Protein AF-A7ESM6-F1 (afdb_monomer_lite)

Secondary structure (DSSP, 8-state):
-HHHHHHHHHHHTTSSEEEETTEEE--HHHHHHHSHHHHHHHHHHHHTHHHHHHHHHHHHHHTTTPPPS-TTSSHHHHHHT--S-HHHHHHT-HHHHTTHHHHHHTT--SS-GGGTS-HHHHTTT--TTS-SEEEET-TTTHHHHHHHHHHTTS-----EEEE--HHHHTTSPP-TT-

InterPro domains:
  IPR029063 S-adenosyl-L-methionine-dependent methyltransferase superfamily [G3DSA:3.40.50.150] (40-178)

Foldseek 3Di:
DVVLVVQVVCCVVVCWPDPDDSDIGHDPNVVLCVDLLNVLQVLLCVVAVVLLVVQQVVLCVVVVVDDDPDQQRGSRCVSVVDSDDPPVVCVVPVVNVVSNVSPVVSPDDPDQPLVVDPLCVVCVPPDLAEASEEAAQCQLVPNVVVNCVSCVVDPRHHAHYYDDDPVSVVPHDDDPGD

Structure (mmCIF, N/CA/C/O backbone):
data_AF-A7ESM6-F1
#
_entry.id   AF-A7ESM6-F1
#
loop_
_atom_site.group_PDB
_atom_site.id
_atom_site.type_symbol
_atom_site.label_atom_id
_atom_site.label_alt_id
_atom_site.label_comp_id
_atom_site.label_asym_id
_atom_site.label_entity_id
_atom_site.label_seq_id
_atom_site.pdbx_PDB_ins_code
_atom_site.Cartn_x
_atom_site.Cartn_y
_atom_site.Cartn_z
_atom_site.occupancy
_atom_site.B_iso_or_equiv
_atom_site.auth_seq_id
_atom_site.auth_comp_id
_atom_site.auth_asym_id
_atom_site.auth_atom_id
_atom_site.pdbx_PDB_model_num
ATOM 1 N N . MET A 1 1 ? -28.970 -7.571 22.394 1.00 73.56 1 MET A N 1
ATOM 2 C CA . MET A 1 1 ? -28.951 -6.086 22.454 1.00 73.56 1 MET A CA 1
ATOM 3 C C . MET A 1 1 ? -27.766 -5.446 21.713 1.00 73.56 1 MET A C 1
ATOM 5 O O . MET A 1 1 ? -28.002 -4.501 20.973 1.00 73.56 1 MET A O 1
ATOM 9 N N . ALA A 1 2 ? -26.519 -5.924 21.863 1.00 89.81 2 ALA A N 1
ATOM 10 C CA . ALA A 1 2 ? -25.336 -5.286 21.251 1.00 89.81 2 ALA A CA 1
ATOM 11 C C . ALA A 1 2 ? -25.329 -5.292 19.706 1.00 89.81 2 ALA A C 1
ATOM 13 O O . ALA A 1 2 ? -25.166 -4.240 19.096 1.00 89.81 2 ALA A O 1
ATOM 14 N N . ILE A 1 3 ? -25.595 -6.443 19.074 1.00 93.62 3 ILE A N 1
ATOM 15 C CA . ILE A 1 3 ? -25.620 -6.576 17.603 1.00 93.62 3 ILE A CA 1
ATOM 16 C C . ILE A 1 3 ? -26.641 -5.625 16.970 1.00 93.62 3 ILE A C 1
ATOM 18 O O . ILE A 1 3 ? -26.325 -4.935 16.011 1.00 93.62 3 ILE A O 1
ATOM 22 N N . TYR A 1 4 ? -27.842 -5.521 17.544 1.00 94.69 4 TYR A N 1
ATOM 23 C CA . TYR A 1 4 ? -28.876 -4.617 17.038 1.00 94.69 4 TYR A CA 1
ATOM 24 C C . TYR A 1 4 ? -28.420 -3.151 17.021 1.00 94.69 4 TYR A C 1
ATOM 26 O O . TYR A 1 4 ? -28.650 -2.450 16.041 1.00 94.69 4 TYR A O 1
ATOM 34 N N . ARG A 1 5 ? -27.717 -2.692 18.069 1.00 95.19 5 ARG A N 1
ATOM 35 C CA . ARG A 1 5 ? -27.164 -1.328 18.126 1.00 95.19 5 ARG A CA 1
ATOM 36 C C . ARG A 1 5 ? -26.093 -1.101 17.057 1.00 95.19 5 ARG A C 1
ATOM 38 O O . ARG A 1 5 ? -26.084 -0.042 16.437 1.00 95.19 5 ARG A O 1
ATOM 45 N N . ILE A 1 6 ? -25.239 -2.098 16.814 1.00 96.62 6 ILE A N 1
ATOM 46 C CA . ILE A 1 6 ? -24.221 -2.050 15.755 1.00 96.62 6 ILE A CA 1
ATOM 47 C C . ILE A 1 6 ? -24.893 -1.974 14.381 1.00 96.62 6 ILE A C 1
ATOM 49 O O . ILE A 1 6 ? -24.595 -1.070 13.609 1.00 96.62 6 ILE A O 1
ATOM 53 N N . LEU A 1 7 ? -25.849 -2.860 14.094 1.00 97.00 7 LEU A N 1
ATOM 54 C CA . LEU A 1 7 ? -26.579 -2.863 12.824 1.00 97.00 7 LEU A CA 1
ATOM 55 C C . LEU A 1 7 ? -27.351 -1.555 12.608 1.00 97.00 7 LEU A C 1
ATOM 57 O O . LEU A 1 7 ? -27.323 -1.003 11.513 1.00 97.00 7 LEU A O 1
ATOM 61 N N . LYS A 1 8 ? -27.968 -0.998 13.658 1.00 96.56 8 LYS A N 1
ATOM 62 C CA . LYS A 1 8 ? -28.607 0.324 13.605 1.00 96.56 8 LYS A CA 1
ATOM 63 C C . LYS A 1 8 ? -27.625 1.435 13.233 1.00 96.56 8 LYS A C 1
ATOM 65 O O . LYS A 1 8 ? -27.951 2.250 12.376 1.00 96.56 8 LYS A O 1
ATOM 70 N N . HIS A 1 9 ? -26.437 1.450 13.833 1.00 96.94 9 HIS A N 1
ATOM 71 C CA . HIS A 1 9 ? -25.403 2.432 13.507 1.00 96.94 9 HIS A CA 1
ATOM 72 C C . HIS A 1 9 ? -24.863 2.263 12.076 1.00 96.94 9 HIS A C 1
ATOM 74 O O . HIS A 1 9 ? -24.716 3.239 11.336 1.00 96.94 9 HIS A O 1
ATOM 80 N N . LEU A 1 10 ? -24.614 1.021 11.652 1.00 97.31 10 LEU A N 1
ATOM 81 C CA . LEU A 1 10 ? -24.182 0.711 10.288 1.00 97.31 10 LEU A CA 1
ATOM 82 C C . LEU A 1 10 ? -25.248 1.108 9.258 1.00 97.31 10 LEU A C 1
ATOM 84 O O . LEU A 1 10 ? -24.912 1.626 8.196 1.00 97.31 10 LEU A O 1
ATOM 88 N N . ALA A 1 11 ? -26.529 0.924 9.580 1.00 97.50 11 ALA A N 1
ATOM 89 C CA . ALA A 1 11 ? -27.627 1.366 8.730 1.00 97.50 11 ALA A CA 1
ATOM 90 C C . ALA A 1 11 ? -27.709 2.899 8.652 1.00 97.50 11 ALA A C 1
ATOM 92 O O . ALA A 1 11 ? -27.843 3.441 7.558 1.00 97.50 11 ALA A O 1
ATOM 93 N N . SER A 1 12 ? -27.554 3.616 9.776 1.00 96.88 12 SER A N 1
ATOM 94 C CA . SER A 1 12 ? -27.572 5.091 9.784 1.00 96.88 12 SER A CA 1
ATOM 95 C C . SER A 1 12 ? -26.392 5.730 9.047 1.00 96.88 12 SER A C 1
ATOM 97 O O . SER A 1 12 ? -26.452 6.901 8.692 1.00 96.88 12 SER A O 1
ATOM 99 N N . THR A 1 13 ? -25.319 4.969 8.828 1.00 96.81 13 THR A N 1
ATOM 100 C CA . THR A 1 13 ? -24.112 5.391 8.098 1.00 96.81 13 THR A CA 1
ATOM 101 C C . THR A 1 13 ? -24.035 4.789 6.691 1.00 96.81 13 THR A C 1
ATOM 103 O O . THR A 1 13 ? -22.989 4.849 6.053 1.00 96.81 13 THR A O 1
ATOM 106 N N . TYR A 1 14 ? -25.138 4.214 6.190 1.00 96.62 14 TYR A N 1
ATOM 107 C CA . TYR A 1 14 ? -25.268 3.636 4.844 1.00 96.62 14 TYR A CA 1
ATOM 108 C C . TYR A 1 14 ? -24.329 2.453 4.539 1.00 96.62 14 TYR A C 1
ATOM 110 O O . TYR A 1 14 ? -24.204 2.036 3.384 1.00 96.62 14 TYR A O 1
ATOM 118 N N . ASN A 1 15 ? -23.713 1.858 5.562 1.00 96.88 15 ASN A N 1
ATOM 119 C CA . ASN A 1 15 ? -22.864 0.672 5.427 1.00 96.88 15 ASN A CA 1
ATOM 120 C C . ASN A 1 15 ? -23.674 -0.602 5.147 1.00 96.88 15 ASN A C 1
ATOM 122 O O . ASN A 1 15 ? -23.169 -1.520 4.503 1.00 96.88 15 ASN A O 1
ATOM 126 N N . ILE A 1 16 ? -24.926 -0.647 5.610 1.00 98.00 16 ILE A N 1
ATOM 127 C CA . ILE A 1 16 ? -25.936 -1.675 5.310 1.00 98.00 16 ILE A CA 1
ATOM 128 C C . ILE A 1 16 ? -27.294 -0.995 5.071 1.00 98.00 16 ILE A C 1
ATOM 130 O O . ILE A 1 16 ? -27.462 0.181 5.394 1.00 98.00 16 ILE A O 1
ATOM 134 N N . ALA A 1 17 ? -28.278 -1.713 4.531 1.00 97.69 17 ALA A N 1
ATOM 135 C CA . ALA A 1 17 ? -29.656 -1.230 4.424 1.00 97.69 17 ALA A CA 1
ATOM 136 C C . ALA A 1 17 ? -30.505 -1.744 5.596 1.00 97.69 17 ALA A C 1
ATOM 138 O O . ALA A 1 17 ? -30.408 -2.916 5.951 1.00 97.69 17 ALA A O 1
ATOM 139 N N . GLN A 1 18 ? -31.372 -0.905 6.171 1.00 96.81 18 GLN A N 1
ATOM 140 C CA . GLN A 1 18 ? -32.460 -1.363 7.040 1.00 96.81 18 GLN A CA 1
ATOM 141 C C . GLN A 1 18 ? -33.741 -1.454 6.198 1.00 96.81 18 GLN A C 1
ATOM 143 O O . GLN A 1 18 ? -34.235 -0.436 5.726 1.00 9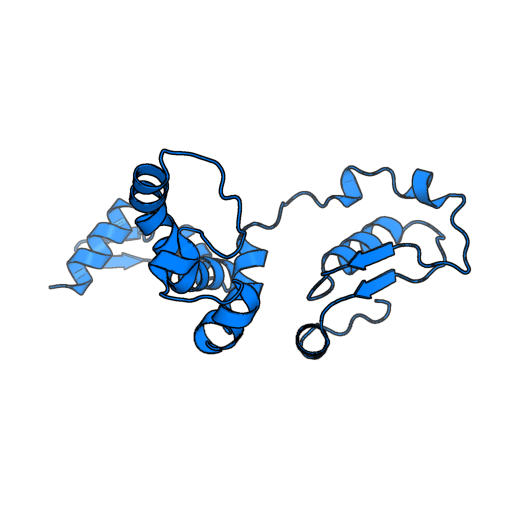6.81 18 GLN A O 1
ATOM 148 N N . VAL A 1 19 ? -34.261 -2.667 5.999 1.00 97.12 19 VAL A N 1
ATOM 149 C CA . VAL A 1 19 ? -35.406 -2.952 5.105 1.00 97.12 19 VAL A CA 1
ATOM 150 C C . VAL A 1 19 ? -36.701 -3.270 5.861 1.00 97.12 19 VAL A C 1
ATOM 152 O O . VAL A 1 19 ? -37.731 -3.535 5.254 1.00 97.12 19 VAL A O 1
ATOM 155 N N . GLY A 1 20 ? -36.658 -3.233 7.191 1.00 94.81 20 GLY A N 1
ATOM 156 C CA . GLY A 1 20 ? -37.810 -3.421 8.068 1.00 94.81 20 GLY A CA 1
ATOM 157 C C . GLY A 1 20 ? -37.442 -3.184 9.531 1.00 94.81 20 GLY A C 1
ATOM 158 O O . GLY A 1 20 ? -36.300 -2.836 9.857 1.00 94.81 20 GLY A O 1
ATOM 159 N N . GLU A 1 21 ? -38.394 -3.373 10.442 1.00 92.56 21 GLU A N 1
ATOM 160 C CA . GLU A 1 21 ? -38.112 -3.316 11.876 1.00 92.56 21 GLU A CA 1
ATOM 161 C C . GLU A 1 21 ? -37.156 -4.450 12.261 1.00 92.56 21 GLU A C 1
ATOM 163 O O . GLU A 1 21 ? -37.494 -5.623 12.172 1.00 92.56 21 GLU A O 1
ATOM 168 N N . SER A 1 22 ? -35.929 -4.103 12.655 1.00 92.25 22 SER A N 1
ATOM 169 C CA . SER A 1 22 ? -34.864 -5.077 12.942 1.00 92.25 22 SER A CA 1
ATOM 170 C C . SER A 1 22 ? -34.476 -6.001 11.775 1.00 92.25 22 SER A C 1
ATOM 172 O O . SER A 1 22 ? -33.790 -6.996 11.999 1.00 92.25 22 SER A O 1
ATOM 174 N N . ILE A 1 23 ? -34.843 -5.656 10.535 1.00 97.06 23 ILE A N 1
ATOM 175 C CA . ILE A 1 23 ? -34.457 -6.393 9.324 1.00 97.06 23 ILE A CA 1
ATOM 176 C C . ILE A 1 23 ? -33.443 -5.559 8.543 1.00 97.06 23 ILE A C 1
ATOM 178 O O . ILE A 1 23 ? -33.698 -4.398 8.210 1.00 97.06 23 ILE A O 1
ATOM 182 N N . PHE A 1 24 ? -32.297 -6.163 8.236 1.00 97.81 24 PHE A N 1
ATOM 183 C CA . PHE A 1 24 ? -31.187 -5.516 7.546 1.00 97.81 24 PHE A CA 1
ATOM 184 C C . PHE A 1 24 ? -30.749 -6.336 6.331 1.00 97.81 24 PHE A C 1
ATOM 186 O O . PHE A 1 24 ? -30.843 -7.561 6.343 1.00 97.81 24 PHE A O 1
ATOM 193 N N . ALA A 1 25 ? -30.253 -5.662 5.297 1.00 98.00 25 ALA A N 1
ATOM 194 C CA . ALA A 1 25 ? -29.783 -6.270 4.059 1.00 98.00 25 ALA A CA 1
ATOM 195 C C . ALA A 1 25 ? -28.441 -5.669 3.620 1.00 98.00 25 ALA A C 1
ATOM 197 O O . ALA A 1 25 ? -28.123 -4.517 3.934 1.00 98.00 25 ALA A O 1
ATOM 198 N N . ALA A 1 26 ? -27.659 -6.449 2.873 1.00 97.88 26 ALA A N 1
ATOM 199 C CA . ALA A 1 26 ? -26.451 -5.955 2.225 1.00 97.88 26 ALA A CA 1
ATOM 200 C C . ALA A 1 26 ? -26.805 -4.934 1.132 1.00 97.88 26 ALA A C 1
ATOM 202 O O . ALA A 1 26 ? -27.811 -5.065 0.435 1.00 97.88 26 ALA A O 1
ATOM 203 N N . ASN A 1 27 ? -25.963 -3.918 0.982 1.00 97.25 27 ASN A N 1
ATOM 204 C CA . ASN A 1 27 ? -26.045 -2.931 -0.088 1.00 97.25 27 ASN A CA 1
ATOM 205 C C . ASN A 1 27 ? -24.691 -2.820 -0.817 1.00 97.25 27 ASN A C 1
ATOM 207 O O . ASN A 1 27 ? -23.748 -3.562 -0.531 1.00 97.25 27 ASN A O 1
ATOM 211 N N . LYS A 1 28 ? -24.575 -1.875 -1.760 1.00 97.00 28 LYS A N 1
ATOM 212 C CA . LYS A 1 28 ? -23.330 -1.643 -2.515 1.00 97.00 28 LYS A CA 1
ATOM 213 C C . LYS A 1 28 ? -22.124 -1.391 -1.600 1.00 97.00 28 LYS A C 1
ATOM 215 O O . LYS A 1 28 ? -21.068 -1.970 -1.834 1.00 97.00 28 LYS A O 1
ATOM 220 N N . THR A 1 29 ? -22.289 -0.592 -0.545 1.00 95.94 29 THR A N 1
ATOM 221 C CA . THR A 1 29 ? -21.245 -0.332 0.457 1.00 95.94 29 THR A CA 1
ATOM 222 C C . THR A 1 29 ? -20.873 -1.607 1.203 1.00 95.94 29 THR A C 1
ATOM 224 O O . THR A 1 29 ? -19.692 -1.910 1.327 1.00 95.94 29 THR A O 1
ATOM 227 N N . THR A 1 30 ? -21.853 -2.410 1.631 1.00 96.94 30 THR A N 1
ATOM 228 C CA . THR A 1 30 ? -21.591 -3.698 2.293 1.00 96.94 30 THR A CA 1
ATOM 229 C C . THR A 1 30 ? -20.728 -4.602 1.416 1.00 96.94 30 THR A C 1
ATOM 231 O O . THR A 1 30 ? -19.741 -5.156 1.891 1.00 96.94 30 THR A O 1
ATOM 234 N N . HIS A 1 31 ? -21.064 -4.723 0.129 1.00 96.56 31 HIS A N 1
ATOM 235 C CA . HIS A 1 31 ? -20.292 -5.531 -0.815 1.00 96.56 31 HIS A CA 1
ATOM 236 C C . HIS A 1 31 ? -18.890 -4.964 -1.062 1.00 96.56 31 HIS A C 1
ATOM 238 O O . HIS A 1 31 ? -17.933 -5.734 -1.118 1.00 96.56 31 HIS A O 1
ATOM 244 N N . LEU A 1 32 ? -18.743 -3.637 -1.145 1.00 92.94 32 LEU A N 1
ATOM 245 C CA . LEU A 1 32 ? -17.437 -2.987 -1.252 1.00 92.94 32 LEU A CA 1
ATOM 246 C C . LEU A 1 32 ? -16.561 -3.290 -0.029 1.00 92.94 32 LEU A C 1
ATOM 248 O O . LEU A 1 32 ? -15.420 -3.717 -0.191 1.00 92.94 32 LEU A O 1
ATOM 252 N N . LEU A 1 33 ? -17.093 -3.131 1.185 1.00 93.62 33 LEU A N 1
ATOM 253 C CA . LEU A 1 33 ? -16.359 -3.403 2.424 1.00 93.62 33 LEU A CA 1
ATOM 254 C C . LEU A 1 33 ? -16.046 -4.893 2.612 1.00 93.62 33 LEU A C 1
ATOM 256 O O . LEU A 1 33 ? -15.015 -5.234 3.185 1.00 93.62 33 LEU A O 1
ATOM 260 N N . ALA A 1 34 ? -16.913 -5.777 2.113 1.00 94.94 34 ALA A N 1
ATOM 261 C CA . ALA A 1 34 ? -16.709 -7.224 2.141 1.00 94.94 34 ALA A CA 1
ATOM 262 C C . ALA A 1 34 ? -15.753 -7.733 1.045 1.00 94.94 34 ALA A C 1
ATOM 264 O O . ALA A 1 34 ? -15.303 -8.878 1.121 1.00 94.94 34 ALA A O 1
ATOM 265 N N . SER A 1 35 ? -15.437 -6.914 0.036 1.00 95.06 35 SER A N 1
ATOM 266 C CA . SER A 1 35 ? -14.448 -7.266 -0.987 1.00 95.06 35 SER A CA 1
ATOM 267 C C . SER A 1 35 ? -13.056 -7.471 -0.364 1.00 95.06 35 SER A C 1
ATOM 269 O O . SER A 1 35 ? -12.769 -6.895 0.691 1.00 95.06 35 SER A O 1
ATOM 271 N N . PRO A 1 36 ? -12.150 -8.240 -1.002 1.00 93.31 36 PRO A N 1
ATOM 272 C CA . PRO A 1 36 ? -10.780 -8.396 -0.513 1.00 93.31 36 PRO A CA 1
ATOM 273 C C . PRO A 1 36 ? -10.078 -7.055 -0.268 1.00 93.31 36 PRO A C 1
ATOM 275 O O . PRO A 1 36 ? -9.445 -6.881 0.770 1.00 93.31 36 PRO A O 1
ATOM 278 N N . ALA A 1 37 ? -10.258 -6.093 -1.178 1.00 91.88 37 ALA A N 1
ATOM 279 C CA . ALA A 1 37 ? -9.679 -4.761 -1.067 1.00 91.88 37 ALA A CA 1
ATOM 280 C C . ALA A 1 37 ? -10.254 -3.973 0.121 1.00 91.88 37 ALA A C 1
ATOM 282 O O . ALA A 1 37 ? -9.505 -3.442 0.940 1.00 91.88 37 ALA A O 1
ATOM 283 N N . GLY A 1 38 ? -11.584 -3.961 0.271 1.00 94.56 38 GLY A N 1
ATOM 284 C CA . GLY A 1 38 ? -12.263 -3.286 1.381 1.00 94.56 38 GLY A CA 1
ATOM 285 C C . GLY A 1 38 ? -11.883 -3.867 2.744 1.00 94.56 38 GLY A C 1
ATOM 286 O O . GLY A 1 38 ? -11.491 -3.125 3.650 1.00 94.56 38 GLY A O 1
ATOM 287 N N . LYS A 1 39 ? -11.909 -5.200 2.869 1.00 94.44 39 LYS A N 1
ATOM 288 C CA . LYS A 1 39 ? 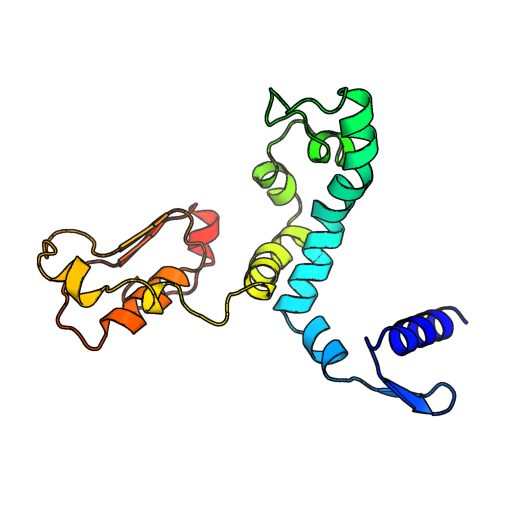-11.474 -5.904 4.081 1.00 94.44 39 LYS A CA 1
ATOM 289 C C . LYS A 1 39 ? -10.000 -5.638 4.371 1.00 94.44 39 LYS A C 1
ATOM 291 O O . LYS A 1 39 ? -9.657 -5.367 5.518 1.00 94.44 39 LYS A O 1
ATOM 296 N N . GLY A 1 40 ? -9.149 -5.694 3.347 1.00 94.31 40 GLY A N 1
ATOM 297 C CA . GLY A 1 40 ? -7.729 -5.369 3.438 1.00 94.31 40 GLY A CA 1
ATOM 298 C C . GLY A 1 40 ? -7.498 -3.985 4.021 1.00 94.31 40 GLY A C 1
ATOM 299 O O . GLY A 1 40 ? -6.813 -3.855 5.028 1.00 94.31 40 GLY A O 1
ATOM 300 N N . ASN A 1 41 ? -8.137 -2.968 3.444 1.00 93.38 41 ASN A N 1
ATOM 301 C CA . ASN A 1 41 ? -8.000 -1.582 3.880 1.00 93.38 41 ASN A CA 1
ATOM 302 C C . ASN A 1 41 ? -8.454 -1.366 5.331 1.00 93.38 41 ASN A C 1
ATOM 304 O O . ASN A 1 41 ? -7.724 -0.764 6.117 1.00 93.38 41 ASN A O 1
ATOM 308 N N . ILE A 1 42 ? -9.618 -1.906 5.718 1.00 93.94 42 ILE A N 1
ATOM 309 C CA . ILE A 1 42 ? -10.112 -1.795 7.100 1.00 93.94 42 ILE A CA 1
ATOM 310 C C . ILE A 1 42 ? -9.165 -2.502 8.070 1.00 93.94 42 ILE A C 1
ATOM 312 O O . ILE A 1 42 ? -8.744 -1.907 9.060 1.00 93.94 42 ILE A O 1
ATOM 316 N N . MET A 1 43 ? -8.838 -3.769 7.806 1.00 94.75 43 MET A N 1
ATOM 317 C CA . MET A 1 43 ? -8.062 -4.584 8.739 1.00 94.75 43 MET A CA 1
ATOM 318 C C . MET A 1 43 ? -6.616 -4.108 8.840 1.00 94.75 43 MET A C 1
ATOM 320 O O . MET A 1 43 ? -6.084 -4.031 9.945 1.00 94.75 43 MET A O 1
ATOM 324 N N . PHE A 1 44 ? -5.978 -3.768 7.721 1.00 94.31 44 PHE A N 1
ATOM 325 C CA . PHE A 1 44 ? -4.617 -3.246 7.736 1.00 94.31 44 PHE A CA 1
ATOM 326 C C . PHE A 1 44 ? -4.574 -1.870 8.407 1.00 94.31 44 PHE A C 1
ATOM 328 O O . PHE A 1 44 ? -3.803 -1.679 9.345 1.00 94.31 44 PHE A O 1
ATOM 335 N N . GLY A 1 45 ? -5.450 -0.940 8.007 1.00 94.06 45 GLY A N 1
ATOM 336 C CA . GLY A 1 45 ? -5.491 0.414 8.561 1.00 94.06 45 GLY A CA 1
ATOM 337 C C . GLY A 1 45 ? -5.788 0.437 10.060 1.00 94.06 45 GLY A C 1
ATOM 338 O O . GLY A 1 45 ? -5.070 1.092 10.815 1.00 94.06 45 GLY A O 1
ATOM 339 N N . PHE A 1 46 ? -6.785 -0.329 10.518 1.00 93.31 46 PHE A N 1
ATOM 340 C CA . PHE A 1 46 ? -7.144 -0.395 11.938 1.00 93.31 46 PHE A CA 1
ATOM 341 C C . PHE A 1 46 ? -6.009 -0.950 12.806 1.00 93.31 46 PHE A C 1
ATOM 343 O O . PHE A 1 46 ? -5.742 -0.409 13.876 1.00 93.31 46 PHE A O 1
ATOM 350 N N . ASN A 1 47 ? -5.317 -1.990 12.332 1.00 91.88 47 ASN A N 1
ATOM 351 C CA . ASN A 1 47 ? -4.244 -2.641 13.086 1.00 91.88 47 ASN A CA 1
ATOM 352 C C . ASN A 1 47 ? -2.872 -1.959 12.930 1.00 91.88 47 ASN A C 1
ATOM 354 O O . ASN A 1 47 ? -1.925 -2.364 13.600 1.00 91.88 47 ASN A O 1
ATOM 358 N N . THR A 1 48 ? -2.743 -0.943 12.067 1.00 92.25 48 THR A N 1
ATOM 359 C CA . THR A 1 48 ? -1.481 -0.219 11.834 1.00 92.25 48 THR A CA 1
ATOM 360 C C . THR A 1 48 ? -1.681 1.300 11.925 1.00 92.25 48 THR A C 1
ATOM 362 O O . THR A 1 48 ? -1.580 1.886 13.005 1.00 92.25 48 THR A O 1
ATOM 365 N N . LEU A 1 49 ? -2.004 1.948 10.805 1.00 89.62 49 LEU A N 1
ATOM 366 C CA . LEU A 1 49 ? -2.021 3.399 10.620 1.00 89.62 49 LEU A CA 1
ATOM 367 C C . LEU A 1 49 ? -2.934 4.126 11.612 1.00 89.62 49 LEU A C 1
ATOM 369 O O . LEU A 1 49 ? -2.547 5.161 12.147 1.00 89.62 49 LEU A O 1
ATOM 373 N N . ASN A 1 50 ? -4.115 3.582 11.914 1.00 94.50 50 ASN A N 1
ATOM 374 C CA . ASN A 1 50 ? -5.091 4.249 12.779 1.00 94.50 50 ASN A CA 1
ATOM 375 C C . ASN A 1 50 ? -4.577 4.460 14.205 1.00 94.50 50 ASN A C 1
ATOM 377 O O . ASN A 1 50 ? -4.974 5.428 14.852 1.00 94.50 50 ASN A O 1
ATOM 381 N N . LYS A 1 51 ? -3.711 3.572 14.707 1.00 91.94 51 LYS A N 1
ATOM 382 C CA . LYS A 1 51 ? -3.109 3.726 16.036 1.00 91.94 51 LYS A CA 1
ATOM 383 C C . LYS A 1 51 ? -2.097 4.873 16.035 1.00 91.94 51 LYS A C 1
ATOM 385 O O . LYS A 1 51 ? -2.148 5.735 16.903 1.00 91.94 51 LYS A O 1
ATOM 390 N N . ALA A 1 52 ? -1.246 4.929 15.009 1.00 93.81 52 ALA A N 1
ATOM 391 C CA . ALA A 1 52 ? -0.291 6.020 14.824 1.00 93.81 52 ALA A CA 1
ATOM 392 C C . ALA A 1 52 ? -0.993 7.374 14.611 1.00 93.81 52 ALA A C 1
ATOM 394 O O . ALA A 1 52 ? -0.547 8.385 15.141 1.00 93.81 52 ALA A O 1
ATOM 395 N N . LEU A 1 53 ? -2.113 7.400 13.880 1.00 96.12 53 LEU A N 1
ATOM 396 C CA . LEU A 1 53 ? -2.907 8.614 13.660 1.00 96.12 53 LEU A CA 1
ATOM 397 C C . LEU A 1 53 ? -3.586 9.125 14.935 1.00 96.12 53 LEU A C 1
ATOM 399 O O . LEU A 1 53 ? -3.717 10.334 15.095 1.00 96.12 53 LEU A O 1
ATOM 403 N N . GLN A 1 54 ? -4.007 8.232 15.834 1.00 96.62 54 GLN A N 1
ATOM 404 C CA . GLN A 1 54 ? -4.549 8.624 17.139 1.00 96.62 54 GLN A CA 1
ATOM 405 C C . GLN A 1 54 ? -3.474 9.219 18.054 1.00 96.62 54 GLN A C 1
ATOM 407 O O . GLN A 1 54 ? -3.773 10.136 18.808 1.00 96.62 54 GLN A O 1
ATOM 412 N N . GLU A 1 55 ? -2.234 8.740 17.947 1.00 95.75 55 GLU A N 1
ATOM 413 C CA . GLU A 1 55 ? -1.087 9.247 18.711 1.00 95.75 55 GLU A CA 1
ATOM 414 C C . GLU A 1 55 ? -0.508 10.553 18.138 1.00 95.75 55 GLU A C 1
ATOM 416 O O . GLU A 1 55 ? 0.121 11.347 18.838 1.00 95.75 55 GLU A O 1
ATOM 421 N N . LEU A 1 56 ? -0.718 10.795 16.842 1.00 96.19 56 LEU A N 1
ATOM 422 C CA . LEU A 1 56 ? -0.099 11.896 16.112 1.00 96.19 56 LEU A CA 1
ATOM 423 C C . LEU A 1 56 ? -0.315 13.285 16.744 1.00 96.19 56 LEU A C 1
ATOM 425 O O . LEU A 1 56 ? 0.665 14.027 16.813 1.00 96.19 56 LEU A O 1
ATOM 429 N N . PRO A 1 57 ? -1.518 13.677 17.214 1.00 97.06 57 PRO A N 1
ATOM 430 C CA . PRO A 1 57 ? -1.721 15.003 17.795 1.00 97.06 57 PRO A CA 1
ATOM 431 C C . PRO A 1 57 ? -0.868 15.254 19.043 1.00 97.06 57 PRO A C 1
ATOM 433 O O . PRO A 1 57 ? -0.235 16.307 19.145 1.00 97.06 57 PRO A O 1
ATOM 436 N N . ASP A 1 58 ? -0.810 14.286 19.960 1.00 97.12 58 ASP A N 1
ATOM 437 C CA . ASP A 1 58 ? -0.033 14.406 21.197 1.00 97.12 58 ASP A CA 1
ATOM 438 C C . ASP A 1 58 ? 1.467 14.372 20.899 1.00 97.12 58 ASP A C 1
ATOM 440 O O . ASP A 1 58 ? 2.214 15.214 21.402 1.00 97.12 58 ASP A O 1
ATOM 444 N N . PHE A 1 59 ? 1.896 13.491 19.987 1.00 95.69 59 PHE A N 1
ATOM 445 C CA . PHE A 1 59 ? 3.277 13.454 19.508 1.00 95.69 59 PHE A CA 1
ATOM 446 C C . PHE A 1 59 ? 3.715 14.801 18.908 1.00 95.69 59 PHE A C 1
ATOM 448 O O . PHE A 1 59 ? 4.778 15.319 19.251 1.00 95.69 59 PHE A O 1
ATOM 455 N N . LEU A 1 60 ? 2.908 15.408 18.030 1.00 96.44 60 LEU A N 1
ATOM 456 C CA . LEU A 1 60 ? 3.237 16.704 17.423 1.00 96.44 60 LEU A CA 1
ATOM 457 C C . LEU A 1 60 ? 3.302 17.819 18.468 1.00 96.44 60 LEU A C 1
ATOM 459 O O . LEU A 1 60 ? 4.225 18.634 18.435 1.00 96.44 60 LEU A O 1
ATOM 463 N N . LYS A 1 61 ? 2.350 17.849 19.406 1.00 97.38 61 LYS A N 1
ATOM 464 C CA . LYS A 1 61 ? 2.306 18.848 20.478 1.00 97.38 61 LYS A CA 1
ATOM 465 C C . LYS A 1 61 ? 3.552 18.791 21.361 1.00 97.38 61 LYS A C 1
ATOM 467 O O . LYS A 1 61 ? 4.129 19.837 21.652 1.00 97.38 61 LYS A O 1
ATOM 472 N N . GLU A 1 62 ? 3.978 17.595 21.761 1.00 95.38 62 GLU A N 1
ATOM 473 C CA . GLU A 1 62 ? 5.175 17.385 22.589 1.00 95.38 62 GLU A CA 1
ATOM 474 C C . GLU A 1 62 ? 6.464 17.783 21.868 1.00 95.38 62 GLU A C 1
ATOM 476 O O . GLU A 1 62 ? 7.367 18.353 22.478 1.00 95.38 62 GLU A O 1
ATOM 481 N N . ASN A 1 63 ? 6.517 17.576 20.551 1.00 94.75 63 ASN A N 1
ATOM 482 C CA . ASN A 1 63 ? 7.659 17.949 19.717 1.00 94.75 63 ASN A CA 1
ATOM 483 C C . ASN A 1 63 ? 7.603 19.403 19.211 1.00 94.75 63 ASN A C 1
ATOM 485 O O . ASN A 1 63 ? 8.382 19.802 18.340 1.00 94.75 63 ASN A O 1
ATOM 489 N N . GLY A 1 64 ? 6.683 20.220 19.735 1.00 96.50 64 GLY A N 1
ATOM 490 C CA . GLY A 1 64 ? 6.542 21.625 19.354 1.00 96.50 64 GLY A CA 1
ATOM 491 C C . GLY A 1 64 ? 6.198 21.825 17.876 1.00 96.50 64 GLY A C 1
ATOM 492 O O . GLY A 1 64 ? 6.598 22.832 17.295 1.00 96.50 64 GLY A O 1
ATOM 493 N N . TYR A 1 65 ? 5.492 20.863 17.271 1.00 96.50 65 TYR A N 1
ATOM 494 C CA . TYR A 1 65 ? 5.083 20.846 15.862 1.00 96.50 65 TYR A CA 1
ATOM 495 C C . TYR A 1 65 ? 6.244 20.985 14.869 1.00 96.50 65 TYR A C 1
ATOM 497 O O . TYR A 1 65 ? 6.065 21.469 13.750 1.00 96.50 65 TYR A O 1
ATOM 505 N N . LYS A 1 66 ? 7.447 20.574 15.272 1.00 94.56 66 LYS A N 1
ATOM 506 C CA . LYS A 1 66 ? 8.612 20.545 14.390 1.00 94.56 66 LYS A CA 1
ATOM 507 C C . LYS A 1 66 ? 8.571 19.308 13.503 1.00 94.56 66 LYS A C 1
ATOM 509 O O . LYS A 1 66 ? 8.027 18.270 13.879 1.00 94.56 66 LYS A O 1
ATOM 514 N N . ASN A 1 67 ? 9.186 19.421 12.331 1.00 91.44 67 ASN A N 1
ATOM 515 C CA . ASN A 1 67 ? 9.427 18.255 11.493 1.00 91.44 67 ASN A CA 1
ATOM 516 C C . ASN A 1 67 ? 10.352 17.277 12.237 1.00 91.44 67 ASN A C 1
ATOM 518 O O . ASN A 1 67 ? 11.320 17.731 12.852 1.00 91.44 67 ASN A O 1
ATOM 522 N N . PRO A 1 68 ? 10.083 15.962 12.185 1.00 87.62 68 PRO A N 1
ATOM 523 C CA . PRO A 1 68 ? 10.957 14.973 12.800 1.00 87.62 68 PRO A CA 1
ATOM 524 C C . PRO A 1 68 ? 12.320 14.957 12.096 1.00 87.62 68 PRO A C 1
ATOM 526 O O . PRO A 1 68 ? 12.391 14.921 10.868 1.00 87.62 68 PRO A O 1
ATOM 529 N N . GLU A 1 69 ? 13.399 14.963 12.878 1.00 91.69 69 GLU A N 1
ATOM 530 C CA . GLU A 1 69 ? 14.777 14.846 12.372 1.00 91.69 69 GLU A CA 1
ATOM 531 C C . GLU A 1 69 ? 15.216 13.379 12.244 1.00 91.69 69 GLU A C 1
ATOM 533 O O . GLU A 1 69 ? 16.078 13.047 11.431 1.00 91.69 69 GLU A O 1
ATOM 538 N N . ASN A 1 70 ? 14.590 12.489 13.022 1.00 92.56 70 ASN A N 1
ATOM 539 C CA . ASN A 1 70 ? 14.864 11.061 13.037 1.00 92.56 70 ASN A CA 1
ATOM 540 C C . ASN A 1 70 ? 13.655 10.282 12.478 1.00 92.56 70 ASN A C 1
ATOM 542 O O . ASN A 1 70 ? 12.571 10.340 13.063 1.00 92.56 70 ASN A O 1
ATOM 546 N N . PRO A 1 71 ? 13.803 9.505 11.386 1.00 90.69 71 PRO A N 1
ATOM 547 C CA . PRO A 1 71 ? 12.711 8.694 10.843 1.00 90.69 71 PRO A CA 1
ATOM 548 C C . PRO A 1 71 ? 12.243 7.575 11.790 1.00 90.69 71 PRO A C 1
ATOM 550 O O . PRO A 1 71 ? 11.185 6.993 11.548 1.00 90.69 71 PRO A O 1
ATOM 553 N N . LEU A 1 72 ? 13.007 7.280 12.850 1.00 94.69 72 LEU A N 1
ATOM 554 C CA . LEU A 1 72 ? 12.664 6.333 13.916 1.00 94.69 72 LEU A CA 1
ATOM 555 C C . LEU A 1 72 ? 11.996 6.986 15.139 1.00 94.69 72 LEU A C 1
ATOM 557 O O . LEU A 1 72 ? 11.751 6.325 16.145 1.00 94.69 72 LEU A O 1
ATOM 561 N N . GLU A 1 73 ? 11.687 8.280 15.069 1.00 93.50 73 GLU A N 1
ATOM 562 C CA . GLU A 1 73 ? 10.986 9.016 16.122 1.00 93.50 73 GLU A CA 1
ATOM 563 C C . GLU A 1 73 ? 9.757 9.685 15.518 1.00 93.50 73 GLU A C 1
ATOM 565 O O . GLU A 1 73 ? 9.766 10.832 15.077 1.00 93.50 73 GLU A O 1
ATOM 570 N N . THR A 1 74 ? 8.675 8.916 15.447 1.00 94.44 74 THR A N 1
ATOM 571 C CA . THR A 1 74 ? 7.395 9.368 14.894 1.00 94.44 74 THR A CA 1
ATOM 572 C C . THR A 1 74 ? 6.246 8.873 15.764 1.00 94.44 74 THR A C 1
ATOM 574 O O . THR A 1 74 ? 6.424 7.993 16.609 1.00 94.44 74 THR A O 1
ATOM 577 N N . ALA A 1 75 ? 5.034 9.367 15.507 1.00 95.44 75 ALA A N 1
ATOM 578 C CA . ALA A 1 75 ? 3.828 8.893 16.182 1.00 95.44 75 ALA A CA 1
ATOM 579 C C . ALA A 1 75 ? 3.614 7.371 16.063 1.00 95.44 75 ALA A C 1
ATOM 581 O O . ALA A 1 75 ? 3.037 6.766 16.959 1.00 95.44 75 ALA A O 1
ATOM 582 N N . PHE A 1 76 ? 4.117 6.727 15.001 1.00 95.62 76 PHE A N 1
ATOM 583 C CA . PHE A 1 76 ? 4.102 5.265 14.885 1.00 95.62 76 PHE A CA 1
ATOM 584 C C . PHE A 1 76 ? 4.933 4.595 15.986 1.00 95.62 76 PHE A C 1
ATOM 586 O O . PHE A 1 76 ? 4.439 3.699 16.665 1.00 95.62 76 PHE A O 1
ATOM 593 N N . HIS A 1 77 ? 6.163 5.060 16.198 1.00 95.69 77 HIS A N 1
ATOM 594 C CA . HIS A 1 77 ? 7.081 4.494 17.187 1.00 95.69 77 HIS A CA 1
ATOM 595 C C . HIS A 1 77 ? 6.518 4.625 18.600 1.00 95.69 77 HIS A C 1
ATOM 597 O O . HIS A 1 77 ? 6.556 3.669 19.369 1.00 95.69 77 HIS A O 1
ATOM 603 N N . ARG A 1 78 ? 5.899 5.774 18.904 1.00 94.12 78 ARG A N 1
ATOM 604 C CA . ARG A 1 78 ? 5.195 5.992 20.171 1.00 94.12 78 ARG A CA 1
ATOM 605 C C . ARG A 1 78 ?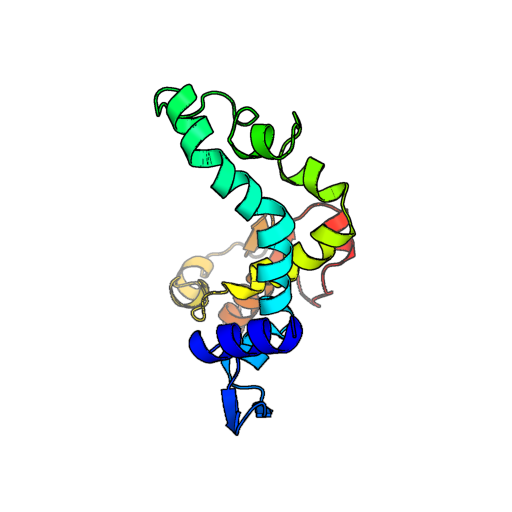 3.960 5.102 20.305 1.00 94.12 78 ARG A C 1
ATOM 607 O O . ARG A 1 78 ? 3.794 4.440 21.322 1.00 94.12 78 ARG A O 1
ATOM 614 N N . ALA A 1 79 ? 3.125 5.039 19.270 1.00 95.62 79 ALA A N 1
ATOM 615 C CA . ALA A 1 79 ? 1.900 4.248 19.292 1.00 95.62 79 ALA A CA 1
ATOM 616 C C . ALA A 1 79 ? 2.173 2.750 19.482 1.00 95.62 79 ALA A C 1
ATOM 618 O O . ALA A 1 79 ? 1.387 2.055 20.125 1.00 95.62 79 ALA A O 1
ATOM 619 N N . PHE A 1 80 ? 3.250 2.226 18.902 1.00 95.19 80 PHE A N 1
ATOM 620 C CA . PHE A 1 80 ? 3.573 0.798 18.908 1.00 95.19 80 PHE A CA 1
ATOM 621 C C . PHE A 1 80 ? 4.685 0.406 19.883 1.00 95.19 80 PHE A C 1
ATOM 623 O O . PHE A 1 80 ? 5.000 -0.779 19.954 1.00 95.19 80 PHE A O 1
ATOM 630 N N . ASP A 1 81 ? 5.224 1.370 20.636 1.00 95.06 81 ASP A N 1
ATOM 631 C CA . ASP A 1 81 ? 6.361 1.195 21.547 1.00 95.06 81 ASP A CA 1
ATOM 632 C C . ASP A 1 81 ? 7.503 0.404 20.889 1.00 95.06 81 ASP A C 1
ATOM 634 O O . ASP A 1 81 ? 7.896 -0.682 21.313 1.00 95.06 81 ASP A O 1
ATOM 638 N N . THR A 1 82 ? 7.980 0.923 19.756 1.00 95.62 82 THR A N 1
ATOM 639 C CA . THR A 1 82 ? 8.980 0.254 18.918 1.00 95.62 82 THR A CA 1
ATOM 640 C C . THR A 1 82 ? 10.074 1.211 18.468 1.00 95.62 82 THR A C 1
ATOM 642 O O . THR A 1 82 ? 9.858 2.415 18.349 1.00 95.62 82 THR A O 1
ATOM 645 N N . LYS A 1 83 ? 11.257 0.655 18.194 1.00 95.44 83 LYS A N 1
ATOM 646 C CA . LYS A 1 83 ? 12.411 1.354 17.598 1.00 95.44 83 LYS A CA 1
ATOM 647 C C . LYS A 1 83 ? 12.722 0.874 16.180 1.00 95.44 83 LYS A C 1
ATOM 649 O O . LYS A 1 83 ? 13.742 1.250 15.608 1.00 95.44 83 LYS A O 1
ATOM 654 N N . GLU A 1 84 ? 11.885 -0.001 15.637 1.00 95.88 84 GLU A N 1
ATOM 655 C CA . GLU A 1 84 ? 12.048 -0.543 14.296 1.00 95.88 84 GLU A CA 1
ATOM 656 C C . GLU A 1 84 ? 11.369 0.338 13.252 1.00 95.88 84 GLU A C 1
ATOM 658 O O . GLU A 1 84 ? 10.328 0.942 13.505 1.00 95.88 84 GLU A O 1
ATOM 663 N N . HIS A 1 85 ? 11.907 0.326 12.032 1.00 94.56 85 HIS A N 1
ATOM 664 C CA . HIS A 1 85 ? 11.183 0.854 10.885 1.00 94.56 85 HIS A CA 1
ATOM 665 C C . HIS A 1 85 ? 9.844 0.125 10.705 1.00 94.56 85 HIS A C 1
ATOM 667 O O . HIS A 1 85 ? 9.707 -1.060 11.013 1.00 94.56 85 HIS A O 1
ATOM 673 N N . PHE A 1 86 ? 8.874 0.836 10.125 1.00 93.19 86 PHE A N 1
ATOM 674 C CA . PHE A 1 86 ? 7.504 0.357 9.948 1.00 93.19 86 PHE A CA 1
ATOM 675 C C . PHE A 1 86 ? 7.420 -1.052 9.347 1.00 93.19 86 PHE A C 1
ATOM 677 O O . PHE A 1 86 ? 6.807 -1.924 9.954 1.00 93.19 86 PHE A O 1
ATOM 684 N N . PHE A 1 87 ? 8.050 -1.286 8.188 1.00 90.88 87 PHE A N 1
ATOM 685 C CA . PHE A 1 87 ? 7.957 -2.564 7.473 1.00 90.88 87 PHE A CA 1
ATOM 686 C C . PHE A 1 87 ? 8.553 -3.753 8.244 1.00 90.88 87 PHE A C 1
ATOM 688 O O . PHE A 1 87 ? 7.814 -4.720 8.435 1.00 90.88 87 PHE A O 1
ATOM 695 N N . PRO A 1 88 ? 9.808 -3.695 8.742 1.00 92.81 88 PRO A N 1
ATOM 696 C CA . PRO A 1 88 ? 10.347 -4.741 9.614 1.00 92.81 88 PRO A CA 1
ATOM 697 C C . PRO A 1 88 ? 9.444 -5.065 10.807 1.00 92.81 88 PRO A C 1
ATOM 699 O O . PRO A 1 88 ? 9.181 -6.237 11.066 1.00 92.81 88 PRO A O 1
ATOM 702 N N . TYR A 1 89 ? 8.887 -4.041 11.464 1.00 94.56 89 TYR A N 1
ATOM 703 C CA . TYR A 1 89 ? 7.993 -4.239 12.601 1.00 94.56 89 TYR A CA 1
ATOM 704 C C . TYR A 1 89 ? 6.709 -4.977 12.205 1.00 94.56 89 TYR A C 1
ATOM 706 O O . TYR A 1 89 ? 6.366 -5.996 12.802 1.00 94.56 89 TYR A O 1
ATOM 714 N N . ILE A 1 90 ? 5.989 -4.504 11.178 1.00 93.00 90 ILE A N 1
ATOM 715 C CA . ILE A 1 90 ? 4.711 -5.128 10.794 1.00 93.00 90 ILE A CA 1
ATOM 716 C C . ILE A 1 90 ? 4.895 -6.540 10.224 1.00 93.00 90 ILE A C 1
ATOM 718 O O . ILE A 1 90 ? 3.997 -7.368 10.375 1.00 93.00 90 ILE A O 1
ATOM 722 N N . GLN A 1 91 ? 6.056 -6.847 9.634 1.00 90.94 91 GLN A N 1
ATOM 723 C CA . GLN A 1 91 ? 6.388 -8.181 9.125 1.00 90.94 91 GLN A CA 1
ATOM 724 C C . GLN A 1 91 ? 6.432 -9.258 10.218 1.00 90.94 91 GLN A C 1
ATOM 726 O O . GLN A 1 91 ? 6.216 -10.432 9.915 1.00 90.94 91 GLN A O 1
ATOM 731 N N . GLN A 1 92 ? 6.610 -8.874 11.485 1.00 94.12 92 GLN A N 1
ATOM 732 C CA . GLN A 1 92 ? 6.527 -9.787 12.632 1.00 94.12 92 GLN A CA 1
ATOM 733 C C . GLN A 1 92 ? 5.090 -10.262 12.919 1.00 94.12 92 GLN A C 1
ATOM 735 O O . GLN A 1 92 ? 4.889 -11.228 13.654 1.00 94.12 92 GLN A O 1
ATOM 740 N N . PHE A 1 93 ? 4.082 -9.614 12.322 1.00 94.00 93 PHE A N 1
ATOM 741 C CA . PHE A 1 93 ? 2.662 -9.886 12.536 1.00 94.00 93 PHE A CA 1
ATOM 742 C C . PHE A 1 93 ? 2.009 -10.418 11.246 1.00 94.00 93 PHE A C 1
ATOM 744 O O . PHE A 1 93 ? 1.325 -9.670 10.535 1.00 94.00 93 PHE A O 1
ATOM 751 N N . PRO A 1 94 ? 2.164 -11.720 10.923 1.00 91.31 94 PRO A N 1
ATOM 752 C CA . PRO A 1 94 ? 1.683 -12.297 9.662 1.00 91.31 94 PRO A CA 1
ATOM 753 C C . PRO A 1 94 ? 0.167 -12.130 9.458 1.00 91.31 94 PRO A C 1
ATOM 755 O O . PRO A 1 94 ? -0.300 -11.932 8.334 1.00 91.31 94 PRO A O 1
ATOM 758 N N . ASP A 1 95 ? -0.607 -12.126 10.548 1.00 93.25 95 ASP A N 1
ATOM 759 C CA . ASP A 1 95 ? -2.055 -11.897 10.526 1.00 93.25 95 ASP A CA 1
ATOM 760 C C . ASP A 1 95 ? -2.465 -10.494 10.068 1.00 93.25 95 ASP A C 1
ATOM 762 O O . ASP A 1 95 ? -3.559 -10.336 9.514 1.00 93.25 95 ASP A O 1
ATOM 766 N N . THR A 1 96 ? -1.608 -9.496 10.283 1.00 92.69 96 THR A N 1
ATOM 767 C CA . THR A 1 96 ? -1.779 -8.133 9.768 1.00 92.69 96 THR A CA 1
ATOM 768 C C . THR A 1 96 ? -1.239 -8.045 8.345 1.00 92.69 96 THR A C 1
ATOM 770 O O . THR A 1 96 ? -1.914 -7.510 7.465 1.00 92.69 96 THR A O 1
ATOM 773 N N . MET A 1 97 ? -0.068 -8.638 8.087 1.00 91.56 97 MET A N 1
ATOM 774 C CA . MET A 1 97 ? 0.587 -8.596 6.775 1.00 91.56 97 MET A CA 1
ATOM 775 C C . MET A 1 97 ? -0.241 -9.202 5.647 1.00 91.56 97 MET A C 1
ATOM 777 O O . MET A 1 97 ? -0.226 -8.667 4.541 1.00 91.56 97 MET A O 1
ATOM 781 N N . ARG A 1 98 ? -1.037 -10.248 5.905 1.00 90.94 98 ARG A N 1
ATOM 782 C CA . ARG A 1 98 ? -1.952 -10.806 4.885 1.00 90.94 98 ARG A CA 1
ATOM 783 C C . ARG A 1 98 ? -2.962 -9.793 4.327 1.00 90.94 98 ARG A C 1
ATOM 785 O O . ARG A 1 98 ? -3.544 -10.035 3.274 1.00 90.94 98 ARG A O 1
ATOM 792 N N . TYR A 1 99 ? -3.208 -8.687 5.034 1.00 92.88 99 TYR A N 1
ATOM 793 C CA . TYR A 1 99 ? -4.105 -7.617 4.594 1.00 92.88 99 TYR A CA 1
ATOM 794 C C . TYR A 1 99 ? -3.383 -6.471 3.881 1.00 92.88 99 TYR A C 1
ATOM 796 O O . TYR A 1 99 ? -4.063 -5.643 3.274 1.00 92.88 99 TYR A O 1
ATOM 804 N N . PHE A 1 100 ? -2.045 -6.434 3.906 1.00 90.19 100 PHE A N 1
ATOM 805 C CA . PHE A 1 100 ? -1.256 -5.358 3.308 1.00 90.19 100 PHE A CA 1
ATOM 806 C C . PHE A 1 100 ? -1.538 -5.223 1.810 1.00 90.19 100 PHE A C 1
ATOM 808 O O . PHE A 1 100 ? -2.076 -4.201 1.388 1.00 90.19 100 PHE A O 1
ATOM 815 N N . TYR A 1 101 ? -1.298 -6.272 1.020 1.00 86.81 101 TYR A N 1
ATOM 816 C CA . TYR A 1 101 ? -1.520 -6.189 -0.424 1.00 86.81 101 TYR A CA 1
ATOM 817 C C . TYR A 1 101 ? -2.973 -5.858 -0.803 1.00 86.81 101 TYR A C 1
ATOM 819 O O . TYR A 1 101 ? -3.192 -4.894 -1.542 1.00 86.81 101 TYR A O 1
ATOM 827 N N . PRO A 1 102 ? -4.005 -6.550 -0.268 1.00 89.88 102 PRO A N 1
ATOM 828 C CA . PRO A 1 102 ? -5.382 -6.165 -0.548 1.00 89.88 102 PRO A CA 1
ATOM 829 C C . PRO A 1 102 ? -5.684 -4.702 -0.180 1.00 89.88 102 PRO A C 1
ATOM 831 O O . PRO A 1 102 ? -6.396 -4.036 -0.933 1.00 89.88 102 PRO A O 1
ATOM 834 N N . SER A 1 103 ? -5.101 -4.162 0.900 1.00 90.56 103 SER A N 1
ATOM 835 C CA . SER A 1 103 ? -5.266 -2.744 1.257 1.00 90.56 103 SER A CA 1
ATOM 836 C C . SER A 1 103 ? -4.735 -1.788 0.182 1.00 90.56 103 SER A C 1
ATOM 838 O O . SER A 1 103 ? -5.425 -0.830 -0.163 1.00 90.56 103 SER A O 1
ATOM 840 N N . LEU A 1 104 ? -3.587 -2.091 -0.436 1.00 85.00 104 LEU A N 1
ATOM 841 C CA . LEU A 1 104 ? -3.027 -1.285 -1.528 1.00 85.00 104 LEU A CA 1
ATOM 842 C C . LEU A 1 104 ? -3.937 -1.274 -2.762 1.00 85.00 104 LEU A C 1
ATOM 844 O O . LEU A 1 104 ? -4.022 -0.277 -3.479 1.00 85.00 104 LEU A O 1
ATOM 848 N N . THR A 1 105 ? -4.666 -2.367 -3.004 1.00 83.44 105 THR A N 1
ATOM 849 C CA . THR A 1 105 ? -5.596 -2.444 -4.140 1.00 83.44 105 THR A CA 1
ATOM 850 C C . THR A 1 105 ? -6.872 -1.621 -3.953 1.00 83.44 105 THR A C 1
ATOM 852 O O . THR A 1 105 ? -7.530 -1.312 -4.946 1.00 83.44 105 THR A O 1
ATOM 855 N N . ALA A 1 106 ? -7.210 -1.225 -2.720 1.00 82.50 106 ALA A N 1
ATOM 856 C CA . ALA A 1 106 ? -8.428 -0.468 -2.423 1.00 82.50 106 ALA A CA 1
ATOM 857 C C . ALA A 1 106 ? -8.403 0.968 -2.967 1.00 82.50 106 ALA A C 1
ATOM 859 O O . ALA A 1 106 ? -9.457 1.521 -3.274 1.00 82.50 106 ALA A O 1
ATOM 860 N N . SER A 1 107 ? -7.210 1.543 -3.122 1.00 70.31 107 SER A N 1
ATOM 861 C CA . SER A 1 107 ? -7.004 2.922 -3.579 1.00 70.31 107 SER A CA 1
ATOM 862 C C . SER A 1 107 ? -6.441 3.000 -5.001 1.00 70.31 107 SER A C 1
ATOM 864 O O . SER A 1 107 ? -5.885 4.028 -5.389 1.00 70.31 107 SER A O 1
ATOM 866 N N . LYS A 1 108 ? -6.545 1.921 -5.792 1.00 75.88 108 LYS A N 1
ATOM 867 C CA . LYS A 1 108 ? -6.064 1.933 -7.178 1.00 75.88 108 LYS A CA 1
ATOM 868 C C . LYS A 1 108 ? -6.814 2.988 -7.990 1.00 75.88 108 LYS A C 1
ATOM 870 O O . LYS A 1 108 ? -8.041 2.968 -8.070 1.00 75.88 108 LYS A O 1
ATOM 875 N N . SER A 1 109 ? -6.052 3.882 -8.619 1.00 78.62 109 SER A N 1
ATOM 876 C CA . SER A 1 109 ? -6.590 4.828 -9.594 1.00 78.62 109 SER A CA 1
ATOM 877 C C . SER A 1 109 ? -7.310 4.060 -10.709 1.00 78.62 109 SER A C 1
ATOM 879 O O . SER A 1 109 ? -6.741 3.100 -11.240 1.00 78.62 109 SER A O 1
ATOM 881 N N . PRO A 1 110 ? -8.524 4.478 -11.109 1.00 78.75 110 PRO A N 1
ATOM 882 C CA . PRO A 1 110 ? -9.192 3.903 -12.273 1.00 78.75 110 PRO A CA 1
ATOM 883 C C . PRO A 1 110 ? -8.484 4.276 -13.584 1.00 78.75 110 PRO A C 1
ATOM 885 O O . PRO A 1 110 ? -8.715 3.639 -14.607 1.00 78.75 110 PRO A O 1
ATOM 888 N N . VAL A 1 111 ? -7.627 5.302 -13.560 1.00 84.94 111 VAL A N 1
ATOM 889 C CA . VAL A 1 111 ? -6.830 5.747 -14.704 1.00 84.94 111 VAL A CA 1
ATOM 890 C C . VAL A 1 111 ? -5.413 5.187 -14.559 1.00 84.94 111 VAL A C 1
ATOM 892 O O . VAL A 1 111 ? -4.736 5.532 -13.581 1.00 84.94 111 VAL A O 1
ATOM 895 N N . PRO A 1 112 ? -4.946 4.334 -15.487 1.00 85.50 112 PRO A N 1
ATOM 8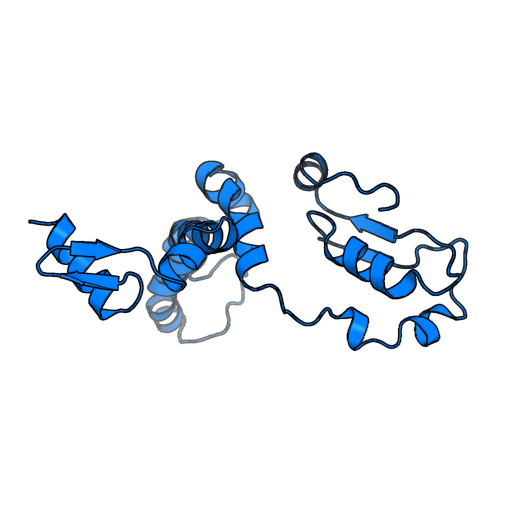96 C CA . PRO A 1 112 ? -3.571 3.858 -15.470 1.00 85.50 112 PRO A CA 1
ATOM 897 C C . PRO A 1 112 ? -2.615 5.006 -15.816 1.00 85.50 112 PRO A C 1
ATOM 899 O O . PRO A 1 112 ? -2.886 5.808 -16.704 1.00 85.50 112 PRO A O 1
ATOM 902 N N . TRP A 1 113 ? -1.457 5.078 -15.157 1.00 90.19 113 TRP A N 1
ATOM 903 C CA . TRP A 1 113 ? -0.457 6.115 -15.455 1.00 90.19 113 TRP A CA 1
ATOM 904 C C . TRP A 1 113 ? 0.039 6.050 -16.908 1.00 90.19 113 TRP A C 1
ATOM 906 O O . TRP A 1 113 ? 0.435 7.054 -17.495 1.00 90.19 113 TRP A O 1
ATOM 916 N N . THR A 1 114 ? -0.029 4.869 -17.518 1.00 92.69 114 THR A N 1
ATOM 917 C CA . THR A 1 114 ? 0.362 4.631 -18.906 1.00 92.69 114 THR A CA 1
ATOM 918 C C . THR A 1 114 ? -0.526 5.362 -19.912 1.00 92.69 114 THR A C 1
ATOM 920 O O . THR A 1 114 ? -0.075 5.607 -21.025 1.00 92.69 114 THR A O 1
ATOM 923 N N . SER A 1 115 ? -1.742 5.785 -19.536 1.00 91.12 115 SER A N 1
ATOM 924 C CA . SER A 1 115 ? -2.604 6.586 -20.416 1.00 91.12 115 SER A CA 1
ATOM 925 C C . SER A 1 115 ? -2.249 8.074 -20.443 1.00 91.12 115 SER A C 1
ATOM 927 O O . SER A 1 115 ? -2.755 8.796 -21.297 1.00 91.12 115 SER A O 1
ATOM 929 N N . VAL A 1 116 ? -1.437 8.560 -19.498 1.00 91.69 116 VAL A N 1
ATOM 930 C CA . VAL A 1 116 ? -1.028 9.977 -19.433 1.00 91.69 116 VAL A CA 1
ATOM 931 C C . VAL A 1 116 ? 0.409 10.203 -19.895 1.00 91.69 116 VAL A C 1
ATOM 933 O O . VAL A 1 116 ? 0.811 11.344 -20.113 1.00 91.69 116 VAL A O 1
ATOM 936 N N . ILE A 1 117 ? 1.184 9.130 -20.067 1.00 91.44 117 ILE A N 1
ATOM 937 C CA . ILE A 1 117 ? 2.549 9.186 -20.590 1.00 91.44 117 ILE A CA 1
ATOM 938 C C . ILE A 1 117 ? 2.533 8.729 -22.054 1.00 91.44 117 ILE A C 1
ATOM 940 O O . ILE A 1 117 ? 2.054 7.631 -22.329 1.00 91.44 117 ILE A O 1
ATOM 944 N N . PRO A 1 118 ? 3.080 9.514 -23.005 1.00 92.81 118 PRO A N 1
ATOM 945 C CA . PRO A 1 118 ? 3.135 9.133 -24.415 1.00 92.81 118 PRO A CA 1
ATOM 946 C C . PRO A 1 118 ? 4.215 8.063 -24.647 1.00 92.81 118 PRO A C 1
ATOM 948 O O . PRO A 1 118 ? 5.289 8.338 -25.184 1.00 92.81 118 PRO A O 1
ATOM 951 N N . LEU A 1 119 ? 3.944 6.829 -24.207 1.00 93.31 119 LEU A N 1
ATOM 952 C CA . LEU A 1 119 ? 4.908 5.724 -24.203 1.00 93.31 119 LEU A CA 1
ATOM 953 C C . LEU A 1 119 ? 5.486 5.445 -25.594 1.00 93.31 119 LEU A C 1
ATOM 955 O O . LEU A 1 119 ? 6.691 5.265 -25.718 1.00 93.31 119 LEU A O 1
ATOM 959 N N . ALA A 1 120 ? 4.662 5.494 -26.642 1.00 91.00 120 ALA A N 1
ATOM 960 C CA . ALA A 1 120 ? 5.115 5.254 -28.009 1.00 91.00 120 ALA A CA 1
ATOM 961 C C . ALA A 1 120 ? 6.190 6.246 -28.478 1.00 91.00 120 ALA A C 1
ATOM 963 O O . ALA A 1 120 ? 7.136 5.879 -29.169 1.00 91.00 120 ALA A O 1
ATOM 964 N N . GLU A 1 121 ? 6.062 7.514 -28.087 1.00 92.88 121 GLU A N 1
ATOM 965 C CA . GLU A 1 121 ? 7.061 8.534 -28.392 1.00 92.88 121 GLU A CA 1
ATOM 966 C C . GLU A 1 121 ? 8.326 8.319 -27.560 1.00 92.88 121 GLU A C 1
ATOM 968 O O . GLU A 1 121 ? 9.428 8.330 -28.103 1.00 92.88 121 GLU A O 1
ATOM 973 N N . LYS A 1 122 ? 8.163 8.063 -26.256 1.00 92.12 122 LYS A N 1
ATOM 974 C CA . LYS A 1 122 ? 9.280 7.871 -25.319 1.00 92.12 122 LYS A CA 1
ATOM 975 C C . LYS A 1 122 ? 10.121 6.635 -25.624 1.00 92.12 122 LYS A C 1
ATOM 977 O O . LYS A 1 122 ? 11.317 6.649 -25.357 1.00 92.12 122 LYS A O 1
ATOM 982 N N . LEU A 1 123 ? 9.505 5.588 -26.164 1.00 92.94 123 LEU A N 1
ATOM 983 C CA . LEU A 1 123 ? 10.155 4.307 -26.437 1.00 92.94 123 LEU A CA 1
ATOM 984 C C . LEU A 1 123 ? 10.595 4.151 -27.898 1.00 92.94 123 LEU A C 1
ATOM 986 O O . LEU A 1 123 ? 11.218 3.147 -28.229 1.00 92.94 123 LEU A O 1
ATOM 990 N N . ARG A 1 124 ? 10.321 5.132 -28.770 1.00 90.19 124 ARG A N 1
ATOM 991 C CA . ARG A 1 124 ? 10.647 5.073 -30.208 1.00 90.19 124 ARG A CA 1
ATOM 992 C C . ARG A 1 124 ? 12.112 4.722 -30.480 1.00 90.19 124 ARG A C 1
ATOM 994 O O . ARG A 1 124 ? 12.395 3.959 -31.396 1.00 90.19 124 ARG A O 1
ATOM 1001 N N . GLU A 1 125 ? 13.019 5.295 -29.697 1.00 89.06 125 GLU A N 1
ATOM 1002 C CA . GLU A 1 125 ? 14.472 5.119 -29.825 1.00 89.06 125 GLU A CA 1
ATOM 1003 C C . GLU A 1 125 ? 15.043 4.242 -28.700 1.00 89.06 125 GLU A C 1
ATOM 1005 O O . GLU A 1 125 ? 16.236 4.295 -28.402 1.00 89.06 125 GLU A O 1
ATOM 1010 N N . ALA A 1 126 ? 14.190 3.451 -28.037 1.00 88.94 126 ALA A N 1
ATOM 1011 C CA . ALA A 1 126 ? 14.634 2.567 -26.974 1.00 88.94 126 ALA A CA 1
ATOM 1012 C C . ALA A 1 126 ? 15.610 1.511 -27.514 1.00 88.94 126 ALA A C 1
ATOM 1014 O O . ALA A 1 126 ? 15.381 0.858 -28.533 1.00 88.94 126 ALA A O 1
ATOM 1015 N N . ASP A 1 127 ? 16.708 1.344 -26.788 1.00 88.69 127 ASP A N 1
ATOM 1016 C CA . ASP A 1 127 ? 17.724 0.334 -27.048 1.00 88.69 127 ASP A CA 1
ATOM 1017 C C . ASP A 1 127 ? 17.160 -1.061 -26.742 1.00 88.69 127 ASP A C 1
ATOM 1019 O O . ASP A 1 127 ? 16.818 -1.360 -25.596 1.00 88.69 127 ASP A O 1
ATOM 1023 N N . LYS A 1 128 ? 17.075 -1.912 -27.770 1.00 84.12 128 LYS A N 1
ATOM 1024 C CA . LYS A 1 128 ? 16.457 -3.246 -27.696 1.00 84.12 128 LYS A CA 1
ATOM 1025 C C . LYS A 1 128 ? 17.183 -4.198 -26.740 1.00 84.12 128 LYS A C 1
ATOM 1027 O O . LYS A 1 128 ? 16.568 -5.135 -26.232 1.00 84.12 128 LYS A O 1
ATOM 1032 N N . GLU A 1 129 ? 18.458 -3.938 -26.451 1.00 87.25 129 GLU A N 1
ATOM 1033 C CA . GLU A 1 129 ? 19.259 -4.738 -25.515 1.00 87.25 129 GLU A CA 1
ATOM 1034 C C . GLU A 1 129 ? 19.007 -4.348 -24.045 1.00 87.25 129 GLU A C 1
ATOM 1036 O O . GLU A 1 129 ? 19.366 -5.072 -23.102 1.00 87.25 129 GLU A O 1
ATOM 1041 N N . LYS A 1 130 ? 18.354 -3.202 -23.814 1.00 90.62 130 LYS A N 1
ATOM 1042 C CA . LYS A 1 130 ? 18.057 -2.682 -22.477 1.00 90.62 130 LYS A CA 1
ATOM 1043 C C . LYS A 1 130 ? 16.615 -2.977 -22.054 1.00 90.62 130 LYS A C 1
ATOM 1045 O O . LYS A 1 130 ? 15.733 -3.185 -22.886 1.00 90.62 130 LYS A O 1
ATOM 1050 N N . PRO A 1 131 ? 16.345 -3.034 -20.737 1.00 93.50 131 PRO A N 1
ATOM 1051 C CA . PRO A 1 131 ? 14.975 -3.089 -20.245 1.00 93.50 131 PRO A CA 1
ATOM 1052 C C . PRO A 1 131 ? 14.194 -1.835 -20.659 1.00 93.50 131 PRO A C 1
ATOM 1054 O O . PRO A 1 131 ? 14.702 -0.723 -20.531 1.00 93.50 131 PRO A O 1
ATOM 1057 N N . LEU A 1 132 ? 12.953 -2.023 -21.106 1.00 94.19 132 LEU A N 1
ATOM 1058 C CA . LEU A 1 132 ? 12.017 -0.938 -21.418 1.00 94.19 132 LEU A CA 1
ATOM 1059 C C . LEU A 1 132 ? 11.426 -0.328 -20.147 1.00 94.19 132 LEU A C 1
ATOM 1061 O O . LEU A 1 132 ? 11.135 0.865 -20.103 1.00 94.19 132 LEU A O 1
ATOM 1065 N N . PHE A 1 133 ? 11.229 -1.157 -19.122 1.00 95.06 133 PHE A N 1
ATOM 1066 C CA . PHE A 1 133 ? 10.647 -0.744 -17.855 1.00 95.06 133 PHE A CA 1
ATOM 1067 C C . PHE A 1 133 ? 11.175 -1.609 -16.712 1.00 95.06 133 PHE A C 1
ATOM 1069 O O . PHE A 1 133 ? 11.309 -2.827 -16.850 1.00 95.06 133 PHE A O 1
ATOM 1076 N N . VAL A 1 134 ? 11.475 -0.962 -15.588 1.00 96.12 134 VAL A N 1
ATOM 1077 C CA . VAL A 1 134 ? 11.878 -1.616 -14.343 1.00 96.12 134 VAL A CA 1
ATOM 1078 C C . VAL A 1 134 ? 11.017 -1.041 -13.224 1.00 96.12 134 VAL A C 1
ATOM 1080 O O . VAL A 1 134 ? 11.119 0.148 -12.923 1.00 96.12 134 VAL A O 1
ATOM 1083 N N . ASP A 1 135 ? 10.168 -1.876 -12.636 1.00 95.69 135 ASP A N 1
ATOM 1084 C CA . ASP A 1 135 ? 9.297 -1.515 -11.517 1.00 95.69 135 ASP A CA 1
ATOM 1085 C C . ASP A 1 135 ? 10.016 -1.831 -10.201 1.00 95.69 135 ASP A C 1
ATOM 1087 O O . ASP A 1 135 ? 10.109 -2.990 -9.794 1.00 95.69 135 ASP A O 1
ATOM 1091 N N . ILE A 1 136 ? 10.614 -0.811 -9.580 1.00 96.94 136 ILE A N 1
ATOM 1092 C CA . ILE A 1 136 ? 11.388 -0.948 -8.338 1.00 96.94 136 ILE A CA 1
ATOM 1093 C C . ILE A 1 136 ? 10.439 -0.829 -7.144 1.00 96.94 136 ILE A C 1
ATOM 1095 O O . ILE A 1 136 ? 9.865 0.234 -6.913 1.00 96.94 136 ILE A O 1
ATOM 1099 N N . GLY A 1 137 ? 10.316 -1.901 -6.361 1.00 92.81 137 GLY A N 1
ATOM 1100 C CA . GLY A 1 137 ? 9.248 -2.043 -5.369 1.00 92.81 137 GLY A CA 1
ATOM 1101 C C . GLY A 1 137 ? 7.902 -2.372 -6.022 1.00 92.81 137 GLY A C 1
ATOM 1102 O O . GLY A 1 137 ? 6.864 -1.903 -5.556 1.00 92.81 137 GLY A O 1
ATOM 1103 N N . GLY A 1 138 ? 7.930 -3.111 -7.138 1.00 91.50 138 GLY A N 1
ATOM 1104 C CA . GLY A 1 138 ? 6.755 -3.396 -7.966 1.00 91.50 138 GLY A CA 1
ATOM 1105 C C . GLY A 1 138 ? 5.819 -4.470 -7.408 1.00 91.50 138 GLY A C 1
ATOM 1106 O O . GLY A 1 138 ? 4.739 -4.717 -7.960 1.00 91.50 138 GLY A O 1
ATOM 1107 N N . GLU A 1 139 ? 6.195 -5.099 -6.292 1.00 89.50 139 GLU A N 1
ATOM 1108 C CA . GLU A 1 139 ? 5.383 -6.048 -5.545 1.00 89.50 139 GLU A CA 1
ATOM 1109 C C . GLU A 1 139 ? 4.854 -7.202 -6.429 1.00 89.50 139 GLU A C 1
ATOM 1111 O O . GLU A 1 139 ? 5.630 -8.017 -6.928 1.00 89.50 139 GLU A O 1
ATOM 1116 N N . HIS A 1 140 ? 3.538 -7.276 -6.668 1.00 89.44 140 HIS A N 1
ATOM 1117 C CA . HIS A 1 140 ? 2.897 -8.295 -7.516 1.00 89.44 140 HIS A CA 1
ATOM 1118 C C . HIS A 1 140 ? 2.955 -7.960 -9.030 1.00 89.44 140 HIS A C 1
ATOM 1120 O O . HIS A 1 140 ? 2.274 -8.606 -9.832 1.00 89.44 140 HIS A O 1
ATOM 1126 N N . GLY A 1 141 ? 3.725 -6.941 -9.435 1.00 90.88 141 GLY A N 1
ATOM 1127 C CA . GLY A 1 141 ? 4.004 -6.604 -10.837 1.00 90.88 141 GLY A CA 1
ATOM 1128 C C . GLY A 1 141 ? 2.856 -5.910 -11.576 1.00 90.88 141 GLY A C 1
ATOM 1129 O O . GLY A 1 141 ? 2.77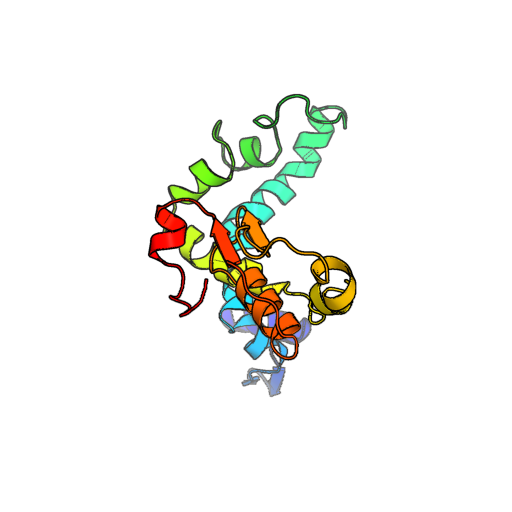6 -5.975 -12.801 1.00 90.88 141 GLY A O 1
ATOM 1130 N N . TYR A 1 142 ? 1.937 -5.250 -10.862 1.00 87.94 142 TYR A N 1
ATOM 1131 C CA . TYR A 1 142 ? 0.758 -4.636 -11.491 1.00 87.94 142 TYR A CA 1
ATOM 1132 C C . TYR A 1 142 ? 1.123 -3.494 -12.451 1.00 87.94 142 TYR A C 1
ATOM 1134 O O . TYR A 1 142 ? 0.445 -3.316 -13.463 1.00 87.94 142 TYR A O 1
ATOM 1142 N N . GLN A 1 143 ? 2.181 -2.723 -12.165 1.00 90.50 143 GLN A N 1
ATOM 1143 C CA . GLN A 1 143 ? 2.603 -1.661 -13.084 1.00 90.50 143 GLN A CA 1
ATOM 1144 C C . GLN A 1 143 ? 3.313 -2.233 -14.305 1.00 90.50 143 GLN A C 1
ATOM 1146 O O . GLN A 1 143 ? 3.115 -1.717 -15.400 1.00 90.50 143 GLN A O 1
ATOM 1151 N N . CYS A 1 144 ? 4.065 -3.325 -14.151 1.00 93.75 144 CYS A N 1
ATOM 1152 C CA . CYS A 1 144 ? 4.619 -4.062 -15.282 1.00 93.75 144 CYS A CA 1
ATOM 1153 C C . CYS A 1 144 ? 3.520 -4.589 -16.220 1.00 93.75 144 CYS A C 1
ATOM 1155 O O . CYS A 1 144 ? 3.622 -4.406 -17.432 1.00 93.75 144 CYS A O 1
ATOM 1157 N N . ASP A 1 145 ? 2.447 -5.175 -15.679 1.00 90.31 145 ASP A N 1
ATOM 1158 C CA . ASP A 1 145 ? 1.287 -5.626 -16.465 1.00 90.31 145 ASP A CA 1
ATOM 1159 C C . ASP A 1 145 ? 0.587 -4.447 -17.166 1.00 90.31 145 ASP A C 1
ATOM 1161 O O . ASP A 1 145 ? 0.327 -4.491 -18.371 1.00 90.31 145 ASP A O 1
ATOM 1165 N N . ALA A 1 146 ? 0.355 -3.344 -16.446 1.00 90.56 146 ALA A N 1
ATOM 1166 C CA . ALA A 1 146 ? -0.226 -2.132 -17.025 1.00 90.56 146 ALA A CA 1
ATOM 1167 C C . ALA A 1 146 ? 0.650 -1.529 -18.139 1.00 90.56 146 ALA A C 1
ATOM 1169 O O . ALA A 1 146 ? 0.126 -1.069 -19.155 1.00 90.56 146 ALA A O 1
ATOM 1170 N N . PHE A 1 147 ? 1.974 -1.550 -17.966 1.00 93.75 147 PHE A N 1
ATOM 1171 C CA . PHE A 1 147 ? 2.944 -1.116 -18.967 1.00 93.75 147 PHE A CA 1
ATOM 1172 C C . PHE A 1 147 ? 2.896 -2.006 -20.207 1.00 93.75 147 PHE A C 1
ATOM 1174 O O . PHE A 1 147 ? 2.713 -1.489 -21.307 1.00 93.75 147 PHE A O 1
ATOM 1181 N N . ARG A 1 148 ? 2.972 -3.334 -20.037 1.00 91.31 148 ARG A N 1
ATOM 1182 C CA . ARG A 1 148 ? 2.891 -4.308 -21.138 1.00 91.31 148 ARG A CA 1
ATOM 1183 C C . ARG A 1 148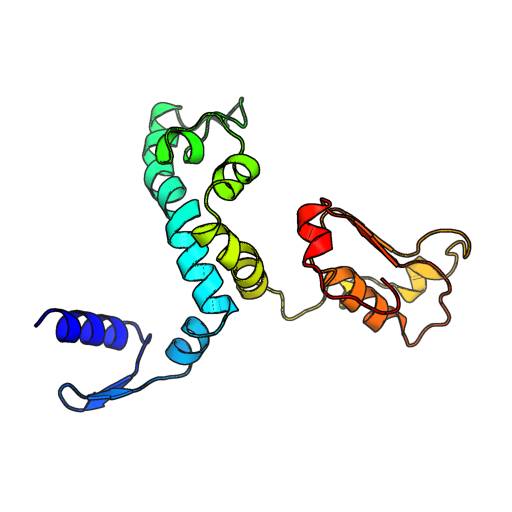 ? 1.619 -4.127 -21.959 1.00 91.31 148 ARG A C 1
ATOM 1185 O O . ARG A 1 148 ? 1.700 -4.015 -23.177 1.00 91.31 148 ARG A O 1
ATOM 1192 N N . LYS A 1 149 ? 0.462 -4.011 -21.300 1.00 90.88 149 LYS A N 1
ATOM 1193 C CA . LYS A 1 149 ? -0.824 -3.756 -21.970 1.00 90.88 149 LYS A CA 1
ATOM 1194 C C . LYS A 1 149 ? -0.820 -2.461 -22.776 1.00 90.88 149 LYS A C 1
ATOM 1196 O O . LYS A 1 149 ? -1.340 -2.439 -23.883 1.00 90.88 149 LYS A O 1
ATOM 1201 N N . ALA A 1 150 ? -0.224 -1.398 -22.242 1.00 92.38 150 ALA A N 1
ATOM 1202 C CA . ALA A 1 150 ? -0.195 -0.099 -22.909 1.00 92.38 150 ALA A CA 1
ATOM 1203 C C . ALA A 1 150 ? 0.722 -0.062 -24.139 1.00 92.38 150 ALA A C 1
ATOM 1205 O O . ALA A 1 150 ? 0.500 0.747 -25.038 1.00 92.38 150 ALA A O 1
ATOM 1206 N N . ILE A 1 151 ? 1.744 -0.922 -24.183 1.00 91.88 151 ILE A N 1
ATOM 1207 C CA . ILE A 1 151 ? 2.670 -1.002 -25.315 1.00 91.88 151 ILE A CA 1
ATOM 1208 C C . ILE A 1 151 ? 2.347 -2.133 -26.300 1.00 91.88 151 ILE A C 1
ATOM 1210 O O . ILE A 1 151 ? 3.027 -2.244 -27.311 1.00 91.88 151 ILE A O 1
ATOM 1214 N N . ALA A 1 152 ? 1.324 -2.950 -26.029 1.00 90.44 152 ALA A N 1
ATOM 1215 C CA . ALA A 1 152 ? 1.026 -4.172 -26.781 1.00 90.44 152 ALA A CA 1
ATOM 1216 C C . ALA A 1 152 ? 0.714 -3.938 -28.271 1.00 90.44 152 ALA A C 1
ATOM 1218 O O . ALA A 1 152 ? 0.935 -4.823 -29.090 1.00 90.44 152 ALA A O 1
ATOM 1219 N N . GLU A 1 153 ? 0.209 -2.755 -28.626 1.00 89.12 153 GLU A N 1
ATOM 1220 C CA . GLU A 1 153 ? -0.101 -2.383 -30.015 1.00 89.12 153 GLU A CA 1
ATOM 1221 C C . GLU A 1 153 ? 1.123 -1.868 -30.795 1.00 89.12 153 GLU A C 1
ATOM 1223 O O . GLU A 1 153 ? 1.031 -1.615 -31.996 1.00 89.12 153 GLU A O 1
ATOM 1228 N N . TYR A 1 154 ? 2.273 -1.711 -30.133 1.00 86.81 154 TYR A N 1
ATOM 1229 C CA . TYR A 1 154 ? 3.506 -1.196 -30.722 1.00 86.81 154 TYR A CA 1
ATOM 1230 C C . TYR A 1 154 ? 4.578 -2.286 -30.795 1.00 86.81 154 TYR A C 1
ATOM 1232 O O . TYR A 1 154 ? 4.696 -3.129 -29.908 1.00 86.81 154 TYR A O 1
ATOM 1240 N N . ASP A 1 155 ? 5.423 -2.230 -31.825 1.00 83.88 155 ASP A N 1
ATOM 1241 C CA . ASP A 1 155 ? 6.546 -3.158 -32.005 1.00 83.88 155 ASP A CA 1
ATOM 1242 C C . ASP A 1 155 ? 7.764 -2.747 -31.155 1.00 83.88 155 ASP A C 1
ATOM 1244 O O . ASP A 1 155 ? 8.817 -2.348 -31.662 1.00 83.88 155 ASP A O 1
ATOM 1248 N N . PHE A 1 156 ? 7.604 -2.785 -29.828 1.00 86.25 156 PHE A N 1
ATOM 1249 C CA . PHE A 1 156 ? 8.702 -2.577 -28.886 1.00 86.25 156 PHE A CA 1
ATOM 1250 C C . PHE A 1 156 ? 9.241 -3.911 -28.380 1.00 86.25 156 PHE A C 1
ATOM 1252 O O . PHE A 1 156 ? 8.569 -4.658 -27.670 1.00 86.25 156 PHE A O 1
ATOM 1259 N N . SER A 1 157 ? 10.507 -4.179 -28.683 1.00 81.75 157 SER A N 1
ATOM 1260 C CA . SER A 1 157 ? 11.251 -5.306 -28.128 1.00 81.75 157 SER A CA 1
ATOM 1261 C C . SER A 1 157 ? 12.070 -4.858 -26.922 1.00 81.75 157 SER A C 1
ATOM 1263 O O . SER A 1 157 ? 12.844 -3.906 -27.022 1.00 81.75 157 SER A O 1
ATOM 1265 N N . GLY A 1 158 ? 11.936 -5.565 -25.804 1.00 86.88 158 GLY A N 1
ATOM 1266 C CA . GLY A 1 158 ? 12.781 -5.374 -24.631 1.00 86.88 158 GLY A CA 1
ATOM 1267 C C . GLY A 1 158 ? 12.143 -5.910 -23.352 1.00 86.88 158 GLY A C 1
ATOM 1268 O O . GLY A 1 158 ? 10.957 -6.266 -23.301 1.00 86.88 158 GLY A O 1
ATOM 1269 N N . ARG A 1 159 ? 12.968 -6.018 -22.310 1.00 91.81 159 ARG A N 1
ATOM 1270 C CA . ARG A 1 159 ? 12.575 -6.619 -21.029 1.00 91.81 159 ARG A CA 1
ATOM 1271 C C . ARG A 1 159 ? 11.725 -5.653 -20.209 1.00 91.81 159 ARG A C 1
ATOM 1273 O O . ARG A 1 159 ? 12.028 -4.465 -20.145 1.00 91.81 159 ARG A O 1
ATOM 1280 N N . VAL A 1 160 ? 10.712 -6.185 -19.543 1.00 94.31 160 VAL A N 1
ATOM 1281 C CA . VAL A 1 160 ? 10.004 -5.521 -18.447 1.00 94.31 160 VAL A CA 1
ATOM 1282 C C . VAL A 1 160 ? 10.352 -6.305 -17.197 1.00 94.31 160 VAL A C 1
ATOM 1284 O O . VAL A 1 160 ? 10.287 -7.526 -17.228 1.00 94.31 160 VAL A O 1
ATOM 1287 N N . ILE A 1 161 ? 10.819 -5.622 -16.158 1.00 95.25 161 ILE A N 1
ATOM 1288 C CA . ILE A 1 161 ? 11.406 -6.271 -14.985 1.00 95.25 161 ILE A CA 1
ATOM 1289 C C . ILE A 1 161 ? 10.667 -5.792 -13.745 1.00 95.25 161 ILE A C 1
ATOM 1291 O O . ILE A 1 161 ? 10.677 -4.600 -13.444 1.00 95.25 161 ILE A O 1
ATOM 1295 N N . ASN A 1 162 ? 10.076 -6.723 -13.002 1.00 95.88 162 ASN A N 1
ATOM 1296 C CA . ASN A 1 162 ? 9.608 -6.458 -11.646 1.00 95.88 162 ASN A CA 1
ATOM 1297 C C . ASN A 1 162 ? 10.754 -6.677 -10.642 1.00 95.88 162 ASN A C 1
ATOM 1299 O O . ASN A 1 162 ? 11.372 -7.744 -10.631 1.00 95.88 162 ASN A O 1
ATOM 1303 N N . GLN A 1 163 ? 11.052 -5.685 -9.804 1.00 96.44 163 GLN A N 1
ATOM 1304 C CA . GLN A 1 163 ? 12.052 -5.787 -8.741 1.00 96.44 163 GLN A CA 1
ATOM 1305 C C . GLN A 1 163 ? 11.401 -5.565 -7.379 1.00 96.44 163 GLN A C 1
ATOM 1307 O O . GLN A 1 163 ? 10.811 -4.521 -7.125 1.00 96.44 163 GLN A O 1
ATOM 1312 N N . ASP A 1 164 ? 11.569 -6.526 -6.476 1.00 94.44 164 ASP A N 1
ATOM 1313 C CA . ASP A 1 164 ? 11.131 -6.424 -5.085 1.00 94.44 164 ASP A CA 1
ATOM 1314 C C . ASP A 1 164 ? 11.999 -7.332 -4.194 1.00 94.44 164 ASP A C 1
ATOM 1316 O O . ASP A 1 164 ? 12.923 -8.005 -4.665 1.00 94.44 164 ASP A O 1
ATOM 1320 N N . LEU A 1 165 ? 11.716 -7.358 -2.894 1.00 92.06 165 LEU A N 1
ATOM 1321 C CA . LEU A 1 165 ? 12.360 -8.260 -1.949 1.00 92.06 165 LEU A CA 1
ATOM 1322 C C . LEU A 1 165 ? 12.050 -9.730 -2.298 1.00 92.06 165 LEU A C 1
ATOM 1324 O O . LEU A 1 165 ? 10.929 -10.040 -2.712 1.00 92.06 165 LEU A O 1
ATOM 1328 N N . PRO A 1 166 ? 12.981 -10.677 -2.050 1.00 91.38 166 PRO A N 1
ATOM 1329 C CA . PRO A 1 166 ? 12.778 -12.090 -2.387 1.00 91.38 166 PRO A CA 1
ATOM 1330 C C . PRO A 1 166 ? 11.497 -12.699 -1.803 1.00 91.38 166 PRO A C 1
ATOM 1332 O O . PRO A 1 166 ? 10.828 -13.484 -2.470 1.00 91.38 166 PRO A O 1
ATOM 1335 N N . GLY A 1 167 ? 11.133 -12.317 -0.573 1.00 86.50 167 GLY A N 1
ATOM 1336 C CA . GLY A 1 167 ? 9.909 -12.785 0.081 1.00 86.50 167 GLY A CA 1
ATOM 1337 C C . GLY A 1 167 ? 8.631 -12.318 -0.621 1.00 86.50 167 GLY A C 1
ATOM 1338 O O . GLY A 1 167 ? 7.696 -13.102 -0.748 1.00 86.50 167 GLY A O 1
ATOM 1339 N N . THR A 1 168 ? 8.612 -11.081 -1.127 1.00 87.62 168 THR A N 1
ATOM 1340 C CA . THR A 1 168 ? 7.491 -10.533 -1.906 1.00 87.62 168 THR A CA 1
ATOM 1341 C C . THR A 1 168 ? 7.379 -11.231 -3.260 1.00 87.62 168 THR A C 1
ATOM 1343 O O . THR A 1 168 ? 6.300 -11.682 -3.648 1.00 87.62 168 THR A O 1
ATOM 1346 N N . LEU A 1 169 ? 8.506 -11.378 -3.967 1.00 90.50 169 LEU A N 1
ATOM 1347 C CA . LEU A 1 169 ? 8.538 -12.008 -5.289 1.00 90.50 169 LEU A CA 1
ATOM 1348 C C . LEU A 1 169 ? 8.145 -13.491 -5.242 1.00 90.50 169 LEU A C 1
ATOM 1350 O O . LEU A 1 169 ? 7.550 -13.993 -6.191 1.00 90.50 169 LEU A O 1
ATOM 1354 N N . ALA A 1 170 ? 8.410 -14.189 -4.132 1.00 88.88 170 ALA A N 1
ATOM 1355 C CA . ALA A 1 170 ? 7.995 -15.580 -3.948 1.00 88.88 170 ALA A CA 1
ATOM 1356 C C . ALA A 1 170 ? 6.465 -15.770 -3.947 1.00 88.88 170 ALA A C 1
ATOM 1358 O O . ALA A 1 170 ? 5.990 -16.866 -4.248 1.00 88.88 170 ALA A O 1
ATOM 1359 N N . THR A 1 171 ? 5.697 -14.725 -3.619 1.00 84.19 171 THR A N 1
ATOM 1360 C CA . THR A 1 171 ? 4.224 -14.745 -3.622 1.00 84.19 171 THR A CA 1
ATOM 1361 C C . THR A 1 171 ? 3.605 -14.011 -4.810 1.00 84.19 171 THR A C 1
ATOM 1363 O O . THR A 1 171 ? 2.388 -14.068 -4.988 1.00 84.19 171 THR A O 1
ATOM 1366 N N . ALA A 1 172 ? 4.415 -13.324 -5.620 1.00 85.31 172 ALA A N 1
ATOM 1367 C CA . ALA A 1 172 ? 3.936 -12.609 -6.793 1.00 85.31 172 ALA A CA 1
ATOM 1368 C C . ALA A 1 172 ? 3.356 -13.583 -7.841 1.00 85.31 172 ALA A C 1
ATOM 1370 O O . ALA A 1 172 ? 3.840 -14.713 -7.979 1.00 85.31 172 ALA A O 1
ATOM 1371 N N . PRO A 1 173 ? 2.319 -13.183 -8.602 1.00 83.75 173 PRO A N 1
ATOM 1372 C CA . PRO A 1 173 ? 1.787 -14.005 -9.673 1.00 83.75 173 PRO A CA 1
ATOM 1373 C C . PRO A 1 173 ? 2.859 -14.122 -10.755 1.00 83.75 173 PRO A C 1
ATOM 1375 O O . PRO A 1 173 ? 3.575 -13.159 -11.034 1.00 83.75 173 PRO A O 1
ATOM 1378 N N . LYS A 1 174 ? 2.961 -15.294 -11.380 1.00 80.38 174 LYS A N 1
ATOM 1379 C CA . LYS A 1 174 ? 3.821 -15.450 -12.550 1.00 80.38 174 LYS A CA 1
ATOM 1380 C C . LYS A 1 174 ? 3.135 -14.801 -13.744 1.00 80.38 174 LYS A C 1
ATOM 1382 O O . LYS A 1 174 ? 1.993 -15.140 -14.045 1.00 80.38 174 LYS A O 1
ATOM 1387 N N . HIS A 1 175 ? 3.840 -13.893 -14.399 1.00 76.69 175 HIS A N 1
ATOM 1388 C CA . HIS A 1 175 ? 3.442 -13.300 -15.667 1.00 76.69 175 HIS A CA 1
ATOM 1389 C C . HIS A 1 175 ? 4.423 -13.812 -16.719 1.00 76.69 175 HIS A C 1
ATOM 1391 O O . HIS A 1 175 ? 5.621 -13.852 -16.453 1.00 76.69 175 HIS A O 1
ATOM 1397 N N . ASP A 1 176 ? 3.939 -14.222 -17.889 1.00 69.62 176 ASP A N 1
ATOM 1398 C CA . ASP A 1 176 ? 4.779 -14.911 -18.883 1.00 69.62 176 ASP A CA 1
ATOM 1399 C C . ASP A 1 176 ? 5.920 -14.026 -19.442 1.00 69.62 176 ASP A C 1
ATOM 1401 O O . ASP A 1 176 ? 6.909 -14.554 -19.945 1.00 69.62 176 ASP A O 1
ATOM 1405 N N . ASP A 1 177 ? 5.837 -12.697 -19.265 1.00 70.06 177 ASP A N 1
ATOM 1406 C CA . ASP A 1 177 ? 6.742 -11.697 -19.858 1.00 70.06 177 ASP A CA 1
ATOM 1407 C C . ASP A 1 177 ? 7.258 -10.610 -18.876 1.00 70.06 177 ASP A C 1
ATOM 1409 O O . ASP A 1 177 ? 7.677 -9.526 -19.323 1.00 70.06 177 ASP A O 1
ATOM 1413 N N . ILE A 1 178 ? 7.184 -10.844 -17.553 1.00 69.56 178 ILE A N 1
ATOM 1414 C CA . ILE A 1 178 ? 7.597 -9.901 -16.480 1.00 69.56 178 ILE A CA 1
ATOM 1415 C C . ILE A 1 178 ? 8.421 -10.618 -15.406 1.00 69.56 178 ILE A C 1
ATOM 1417 O O . ILE A 1 178 ? 7.994 -11.709 -14.971 1.00 69.56 178 ILE A O 1
#

Radius of gyration: 22.04 Å; chains: 1; bounding box: 57×37×55 Å

pLDDT: mean 91.75, std 5.59, range [69.56, 98.0]

Sequence (178 aa):
MAIYRILKHLASTYNIAQVGESIFAANKTTHLLASPAGKGNIMFGFNTLNKALQELPDFLKENGYKNPENPLETAFHRAFDTKEHFFPYIQQFPDTMRYFYPSLTASKSPVPWTSVIPLAEKLREADKEKPLFVDIGGEHGYQCDAFRKAIAEYDFSGRVINQDLPGTLATAPKHDDI

Organism: Sclerotinia sclerotiorum (strain ATCC 18683 / 1980 / Ss-1) (NCBI:txid665079)